Protein AF-A0A2V9F390-F1 (afdb_monomer)

Foldseek 3Di:
DVVVVVVVVVVVVVVVVPDPPPPQNDADDLVLLLVLLVLLCVLDCVVQVVQKDADDDDQFFKDFGIKGKAFLSNVSSVVNNVDDPDDHSVNSSVVSVPDDTDIDIDTDMDGDDDPPPDDD

Secondary structure (DSSP, 8-state):
-HHHHHHHHHHHHHHHH-----TTTSPPPHHHHHHHHHHHHT--GGGGGGGEEE-PPPSSEEEEEEEEEE-HHHHHHHHHHT--SS--HHHHHHHHTTPPP--EEEEEEEEEPP------

Mean predicted aligned error: 10.8 Å

pLDDT: mean 83.41, std 15.64, range [47.75, 98.0]

Solvent-accessible surface area (backbone atoms only — not comparable to full-atom values): 7306 Å² total; per-residue (Å²): 113,73,65,62,54,50,51,54,52,55,54,54,55,56,63,74,68,69,71,86,68,57,86,80,79,52,77,80,48,75,65,52,48,39,51,20,29,56,54,10,64,65,65,58,70,69,71,55,58,83,34,49,45,77,44,83,82,68,85,59,50,75,40,62,43,34,40,34,54,34,47,51,55,55,46,44,14,56,55,33,40,72,57,79,78,92,76,47,57,68,53,53,49,57,66,50,63,87,56,86,80,58,72,51,76,48,76,43,74,46,73,39,71,72,80,76,85,79,77,136

Radius of gyration: 23.36 Å; Cα contacts (8 Å, |Δi|>4): 127; chains: 1; bounding box: 37×52×78 Å

Sequence (120 aa):
MRHLSRFFSCLLTVFCVSLPASPLDTPLSDEAVREAYFLGQRHDASFLGNYIKFLPRPKTGPHISSVTFLTPFAQLAQISSNYVGNYSAQQALLDQRGQQEFVKITIEIYLTNILRRHDP

Structure (mmCIF, N/CA/C/O backbone):
data_AF-A0A2V9F390-F1
#
_entry.id   AF-A0A2V9F390-F1
#
loop_
_atom_site.group_PDB
_atom_site.id
_atom_site.type_symbol
_atom_site.label_atom_id
_atom_site.label_alt_id
_atom_site.label_comp_id
_atom_site.label_asym_id
_atom_site.label_entity_id
_atom_site.lab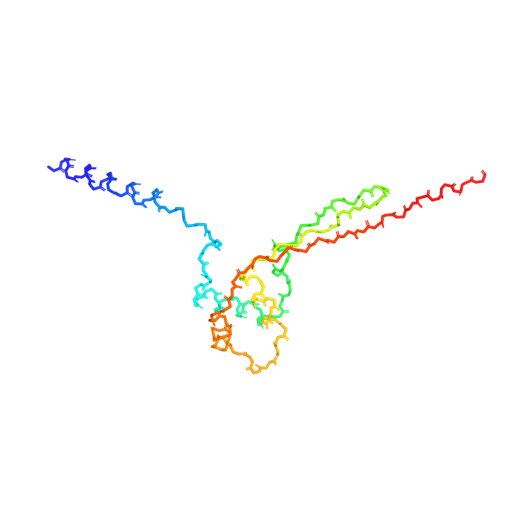el_seq_id
_atom_site.pdbx_PDB_ins_code
_atom_site.Cartn_x
_atom_site.Cartn_y
_atom_site.Cartn_z
_atom_site.occupancy
_atom_site.B_iso_or_equiv
_atom_site.auth_seq_id
_atom_site.auth_comp_id
_atom_site.auth_asym_id
_atom_site.auth_atom_id
_atom_site.pdbx_PDB_model_num
ATOM 1 N N . MET A 1 1 ? 5.684 43.267 33.073 1.00 54.38 1 MET A N 1
ATOM 2 C CA . MET A 1 1 ? 4.805 42.592 32.081 1.00 54.38 1 MET A CA 1
ATOM 3 C C . MET A 1 1 ? 5.518 42.166 30.787 1.00 54.38 1 MET A C 1
ATOM 5 O O . MET A 1 1 ? 5.276 41.056 30.338 1.00 54.38 1 MET A O 1
ATOM 9 N N . ARG A 1 2 ? 6.436 42.961 30.202 1.00 56.22 2 ARG A N 1
ATOM 10 C CA . ARG A 1 2 ? 7.179 42.594 28.967 1.00 56.22 2 ARG A CA 1
ATOM 11 C C . ARG A 1 2 ? 8.075 41.347 29.072 1.00 56.22 2 ARG A C 1
ATOM 13 O O . ARG A 1 2 ? 8.184 40.601 28.108 1.00 56.22 2 ARG A O 1
ATOM 20 N N . HIS A 1 3 ? 8.699 41.104 30.226 1.00 53.47 3 HIS A N 1
ATOM 21 C CA . HIS A 1 3 ? 9.566 39.933 30.421 1.00 53.47 3 HIS A CA 1
ATOM 22 C C . HIS A 1 3 ? 8.769 38.626 30.510 1.00 53.47 3 HIS A C 1
ATOM 24 O O . HIS A 1 3 ? 9.161 37.643 29.898 1.00 53.47 3 HIS A O 1
ATOM 30 N N . LEU A 1 4 ? 7.604 38.641 31.167 1.00 59.84 4 LEU A N 1
ATOM 31 C CA . LEU A 1 4 ? 6.728 37.470 31.292 1.00 59.84 4 LEU A CA 1
ATOM 32 C C . LEU A 1 4 ? 6.181 37.014 29.925 1.00 59.84 4 LEU A C 1
ATOM 34 O O . LEU A 1 4 ? 6.171 35.828 29.624 1.00 59.84 4 LEU A O 1
ATOM 38 N N . SER A 1 5 ? 5.823 37.970 29.060 1.00 59.81 5 SER A N 1
ATOM 39 C CA . SER A 1 5 ? 5.402 37.710 27.674 1.00 59.81 5 SER A CA 1
ATOM 40 C C . SER A 1 5 ? 6.536 37.145 26.804 1.00 59.81 5 SER A C 1
ATOM 42 O O . SER A 1 5 ? 6.296 36.257 25.990 1.00 59.81 5 SER A O 1
ATOM 44 N N . ARG A 1 6 ? 7.784 37.586 27.016 1.00 59.94 6 ARG A N 1
ATOM 45 C CA . ARG A 1 6 ? 8.968 37.030 26.337 1.00 59.94 6 ARG A CA 1
ATOM 46 C C . ARG A 1 6 ? 9.304 35.611 26.795 1.00 59.94 6 ARG A C 1
ATOM 48 O O . ARG A 1 6 ? 9.662 34.791 25.959 1.00 59.94 6 ARG A O 1
ATOM 55 N N . PHE A 1 7 ? 9.133 35.309 28.082 1.00 60.84 7 PHE A N 1
ATOM 56 C CA . PHE A 1 7 ? 9.270 33.944 28.600 1.00 60.84 7 PHE A CA 1
ATOM 57 C C . PHE A 1 7 ? 8.221 33.003 28.004 1.00 60.84 7 PHE A C 1
ATOM 59 O O . PHE A 1 7 ? 8.581 31.934 27.524 1.00 60.84 7 PHE A O 1
ATOM 66 N N . PHE A 1 8 ? 6.954 33.426 27.948 1.00 61.59 8 PHE A N 1
ATOM 67 C CA . PHE A 1 8 ? 5.898 32.654 27.284 1.00 61.59 8 PHE A CA 1
ATOM 68 C C . PHE A 1 8 ? 6.177 32.449 25.791 1.00 61.59 8 PHE A C 1
ATOM 70 O O . PHE A 1 8 ? 5.971 31.357 25.271 1.00 61.59 8 PHE A O 1
ATOM 77 N N . SER A 1 9 ? 6.690 33.477 25.111 1.00 65.25 9 SER A N 1
ATOM 78 C CA . SER A 1 9 ? 7.038 33.411 23.690 1.00 65.25 9 SER A CA 1
ATOM 79 C C . SER A 1 9 ? 8.186 32.432 23.409 1.00 65.25 9 SER A C 1
ATOM 81 O O . SER A 1 9 ? 8.065 31.621 22.495 1.00 65.25 9 SER A O 1
ATOM 83 N N . CYS A 1 10 ? 9.252 32.439 24.221 1.00 63.25 10 CYS A N 1
ATOM 84 C CA . CYS A 1 10 ? 10.343 31.463 24.108 1.00 63.25 10 CYS A CA 1
ATOM 85 C C . CYS A 1 10 ? 9.918 30.036 24.486 1.00 63.25 10 CYS A C 1
ATOM 87 O O . CYS A 1 10 ? 10.405 29.079 23.894 1.00 63.25 10 CYS A O 1
ATOM 89 N N . LEU A 1 11 ? 9.019 29.869 25.461 1.00 61.47 11 LEU A N 1
ATOM 90 C CA . LEU A 1 11 ? 8.520 28.544 25.841 1.00 61.47 11 LEU A CA 1
ATOM 91 C C . LEU A 1 11 ? 7.711 27.908 24.696 1.00 61.47 11 LEU A C 1
ATOM 93 O O . LEU A 1 11 ? 7.846 26.717 24.423 1.00 61.47 11 LEU A O 1
ATOM 97 N N . LEU A 1 12 ? 6.909 28.716 23.996 1.00 60.84 12 LEU A N 1
ATOM 98 C CA . LEU A 1 12 ? 6.076 28.264 22.882 1.00 60.84 12 LEU A CA 1
ATOM 99 C C . LEU A 1 12 ? 6.911 27.866 21.652 1.00 60.84 12 LEU A C 1
ATOM 101 O O . LEU A 1 12 ? 6.591 26.886 20.986 1.00 60.84 12 LEU A O 1
ATOM 105 N N . THR A 1 13 ? 8.005 28.581 21.363 1.00 61.16 13 THR A N 1
ATOM 106 C CA . THR A 1 13 ? 8.891 28.244 20.236 1.00 61.16 13 THR A CA 1
ATOM 107 C C . THR A 1 13 ? 9.709 26.978 20.481 1.00 61.16 13 THR A C 1
ATOM 109 O O . THR A 1 13 ? 9.927 26.225 19.537 1.00 61.16 13 THR A O 1
ATOM 112 N N . VAL A 1 14 ? 10.106 26.688 21.724 1.00 62.06 14 VAL A N 1
ATOM 113 C CA . VAL A 1 14 ? 10.815 25.439 22.068 1.00 62.06 14 VAL A CA 1
ATOM 114 C C . VAL A 1 14 ? 9.913 24.207 21.898 1.00 62.06 14 VAL A C 1
ATOM 116 O O . VAL A 1 14 ? 10.381 23.184 21.403 1.00 62.06 14 VAL A O 1
ATOM 119 N N . PHE A 1 15 ? 8.617 24.306 22.219 1.00 59.34 15 PHE A N 1
ATOM 120 C CA . PHE A 1 15 ? 7.662 23.201 22.044 1.00 59.34 15 PHE A CA 1
ATOM 121 C C . PHE A 1 15 ? 7.385 22.877 20.565 1.00 59.34 15 PHE A C 1
ATOM 123 O O . PHE A 1 15 ? 7.232 21.715 20.199 1.00 59.34 15 PHE A O 1
ATOM 130 N N . CYS A 1 16 ? 7.388 23.883 19.684 1.00 59.19 16 CYS A N 1
ATOM 131 C CA . CYS A 1 16 ? 7.196 23.667 18.245 1.00 59.19 16 CYS A CA 1
ATOM 132 C C . CYS A 1 16 ? 8.396 22.995 17.551 1.00 59.19 16 CYS A C 1
ATOM 134 O O . CYS A 1 16 ? 8.239 22.467 16.453 1.00 59.19 16 CYS A O 1
ATOM 136 N N . VAL A 1 17 ? 9.589 23.013 18.158 1.00 59.50 17 VAL A N 1
ATOM 137 C CA . VAL A 1 17 ? 10.820 22.450 17.568 1.00 59.50 17 VAL A CA 1
ATOM 138 C C . VAL A 1 17 ? 11.080 21.009 18.042 1.00 59.50 17 VAL A C 1
ATOM 140 O O . VAL A 1 17 ? 11.887 20.302 17.443 1.00 59.50 17 VAL A O 1
ATOM 143 N N . SER A 1 18 ? 10.375 20.522 19.071 1.00 56.50 18 SER A N 1
ATOM 144 C CA . SER A 1 18 ? 10.654 19.227 19.711 1.00 56.50 18 SER A CA 1
ATOM 145 C C . SER A 1 18 ? 9.920 18.016 19.120 1.00 56.50 18 SER A C 1
ATOM 147 O O . SER A 1 18 ? 9.765 17.019 19.821 1.00 56.50 18 SER A O 1
ATOM 149 N N . LEU A 1 19 ? 9.465 18.050 17.865 1.00 60.50 19 LEU A N 1
ATOM 150 C CA . LEU A 1 19 ? 8.816 16.889 17.241 1.00 60.50 19 LEU A CA 1
ATOM 151 C C . LEU A 1 19 ? 9.694 16.246 16.156 1.00 60.50 19 LEU A C 1
ATOM 153 O O . LEU A 1 19 ? 9.369 16.345 14.975 1.00 60.50 19 LEU A O 1
ATOM 157 N N . PRO A 1 20 ? 10.767 15.517 16.513 1.00 53.53 20 PRO A N 1
ATOM 158 C CA . PRO A 1 20 ? 11.283 14.461 15.668 1.00 53.53 20 PRO A CA 1
ATOM 159 C C . PRO A 1 20 ? 10.585 13.156 16.073 1.00 53.53 20 PRO A C 1
ATOM 161 O O . PRO A 1 20 ? 11.204 12.256 16.629 1.00 53.53 20 PRO A O 1
ATOM 164 N N . ALA A 1 21 ? 9.274 13.061 15.856 1.00 56.50 21 ALA A N 1
ATOM 165 C CA . ALA A 1 21 ? 8.654 11.749 15.745 1.00 56.50 21 ALA A CA 1
ATOM 166 C C . ALA A 1 21 ? 8.693 11.419 14.259 1.00 56.50 21 ALA A C 1
ATOM 168 O O . ALA A 1 21 ? 7.984 12.053 13.472 1.00 56.50 21 ALA A O 1
ATOM 169 N N . SER A 1 22 ? 9.564 10.495 13.846 1.00 60.56 22 SER A N 1
ATOM 170 C CA . SER A 1 22 ? 9.470 9.984 12.485 1.00 60.56 22 SER A CA 1
ATOM 171 C C . SER A 1 22 ? 8.070 9.377 12.367 1.00 60.56 22 SER A C 1
ATOM 173 O O . SER A 1 22 ? 7.719 8.534 13.191 1.00 60.56 22 SER A O 1
ATOM 175 N N . PRO A 1 23 ? 7.250 9.756 11.376 1.00 59.06 23 PRO A N 1
ATOM 176 C CA . PRO A 1 23 ? 5.879 9.251 11.245 1.00 59.06 23 PRO A CA 1
ATOM 177 C C . PRO A 1 23 ? 5.793 7.730 11.004 1.00 59.06 23 PRO A C 1
ATOM 179 O O . PRO A 1 23 ? 4.701 7.196 10.858 1.00 59.06 23 PRO A O 1
ATOM 182 N N . LEU A 1 24 ? 6.940 7.046 10.938 1.00 60.25 24 LEU A N 1
ATOM 183 C CA . LEU A 1 24 ? 7.087 5.597 10.833 1.00 60.25 24 LEU A CA 1
ATOM 184 C C . LEU A 1 24 ? 7.483 4.926 12.164 1.00 60.25 24 LEU A C 1
ATOM 186 O O . LEU A 1 24 ? 7.397 3.707 12.252 1.00 60.25 24 LEU A O 1
ATOM 190 N N . ASP A 1 25 ? 7.914 5.689 13.176 1.00 64.31 25 ASP A N 1
ATOM 191 C CA . ASP A 1 25 ? 8.349 5.152 14.480 1.00 64.31 25 ASP A CA 1
ATOM 192 C C . ASP A 1 25 ? 7.174 4.968 15.450 1.00 64.31 25 ASP A C 1
ATOM 194 O O . ASP A 1 25 ? 7.298 4.316 16.487 1.00 64.31 25 ASP A O 1
ATOM 198 N N . THR A 1 26 ? 6.024 5.555 15.121 1.00 72.62 26 THR A N 1
ATOM 199 C CA . THR A 1 26 ? 4.783 5.401 15.874 1.00 72.62 26 THR A CA 1
ATOM 200 C C . THR A 1 26 ? 3.835 4.474 15.127 1.00 72.62 26 THR A C 1
ATOM 202 O O . THR A 1 26 ? 3.602 4.716 13.940 1.00 72.62 26 THR A O 1
ATOM 205 N N . PRO A 1 27 ? 3.244 3.476 15.806 1.00 83.69 27 PRO A N 1
ATOM 206 C CA . PRO A 1 27 ? 2.221 2.647 15.193 1.00 83.69 27 PRO A CA 1
ATOM 207 C C . PRO A 1 27 ? 1.007 3.493 14.785 1.00 83.69 27 PRO A C 1
ATOM 209 O O . PRO A 1 27 ? 0.786 4.587 15.321 1.00 83.69 27 PRO A O 1
ATOM 212 N N . LEU A 1 28 ? 0.197 2.978 13.862 1.00 89.81 28 LEU A N 1
ATOM 213 C CA . LEU A 1 28 ? -1.079 3.572 13.491 1.00 89.81 28 LEU A CA 1
ATOM 214 C C . LEU A 1 28 ? -1.939 3.771 14.739 1.00 89.81 28 LEU A C 1
ATOM 216 O O . LEU A 1 28 ? -2.114 2.874 15.564 1.00 89.81 28 LEU A O 1
ATOM 220 N N . SER A 1 29 ? -2.516 4.963 14.857 1.00 92.12 29 SER A N 1
ATOM 221 C CA . SER A 1 29 ? -3.533 5.220 15.867 1.00 92.12 29 SER A CA 1
ATOM 222 C C . SER A 1 29 ? -4.806 4.432 15.556 1.00 92.12 29 SER A C 1
ATOM 224 O O . SER A 1 29 ? -5.107 4.164 14.391 1.00 92.12 29 SER A O 1
ATOM 226 N N . ASP A 1 30 ? -5.609 4.143 16.583 1.00 93.44 30 ASP A N 1
ATOM 227 C CA . ASP A 1 30 ? -6.924 3.506 16.414 1.00 93.44 30 ASP A CA 1
ATOM 228 C C . ASP A 1 30 ? -7.794 4.259 15.381 1.00 93.44 30 ASP A C 1
ATOM 230 O O . ASP A 1 30 ? -8.514 3.659 14.581 1.00 93.44 30 ASP A O 1
ATOM 234 N N . GLU A 1 31 ? -7.674 5.588 15.333 1.00 95.19 31 GLU A N 1
ATOM 235 C CA . GLU A 1 31 ? -8.347 6.411 14.329 1.00 95.19 31 GLU A CA 1
ATOM 236 C C . GLU A 1 31 ? -7.832 6.134 12.909 1.00 95.19 31 GLU A C 1
ATOM 238 O O . GLU A 1 31 ? -8.624 5.900 12.000 1.00 95.19 31 GLU A O 1
ATOM 243 N N . ALA A 1 32 ? -6.511 6.098 12.710 1.00 94.44 32 ALA A N 1
ATOM 244 C CA . ALA A 1 32 ? -5.917 5.814 11.406 1.00 94.44 32 ALA A CA 1
ATOM 245 C C . ALA A 1 32 ? -6.267 4.402 10.908 1.00 94.44 32 ALA A C 1
ATOM 247 O O . ALA A 1 32 ? -6.507 4.214 9.716 1.00 94.44 32 ALA A O 1
ATOM 248 N N . VAL A 1 33 ? -6.351 3.422 11.812 1.00 95.50 33 VAL A N 1
ATOM 249 C CA . VAL A 1 33 ? -6.788 2.055 11.490 1.00 95.50 33 VAL A CA 1
ATOM 250 C C . VAL A 1 33 ? -8.229 2.047 10.984 1.00 95.50 33 VAL A C 1
ATOM 252 O O . VAL A 1 33 ? -8.530 1.451 9.948 1.00 95.50 33 VAL A O 1
ATOM 255 N N . ARG A 1 34 ? -9.122 2.753 11.681 1.00 95.88 34 ARG A N 1
ATOM 256 C CA . ARG A 1 34 ? -10.530 2.872 11.297 1.00 95.88 34 ARG A CA 1
ATOM 257 C C . ARG A 1 34 ? -10.702 3.561 9.942 1.00 95.88 34 ARG A C 1
ATOM 259 O O . ARG A 1 34 ? -11.467 3.081 9.106 1.00 95.88 34 ARG A O 1
ATOM 266 N N . GLU A 1 35 ? -9.978 4.647 9.705 1.00 96.56 35 GLU A N 1
ATOM 267 C CA . GLU A 1 35 ? -10.033 5.372 8.435 1.00 96.56 35 GLU A CA 1
ATOM 268 C C . GLU A 1 35 ? -9.465 4.545 7.274 1.00 96.56 35 GLU A C 1
ATOM 270 O O . GLU A 1 35 ? -10.068 4.498 6.202 1.00 96.56 35 GLU A O 1
ATOM 275 N N . ALA A 1 36 ? -8.359 3.825 7.486 1.00 95.38 36 ALA A N 1
ATOM 276 C CA . ALA A 1 36 ? -7.815 2.897 6.495 1.00 95.38 36 ALA A CA 1
ATOM 277 C C . ALA A 1 36 ? -8.816 1.785 6.160 1.00 95.38 36 ALA A C 1
ATOM 279 O O . ALA A 1 36 ? -9.022 1.474 4.986 1.00 95.38 36 ALA A O 1
ATOM 280 N N . TYR A 1 37 ? -9.480 1.224 7.175 1.00 96.06 37 TYR A N 1
ATOM 281 C CA . TYR A 1 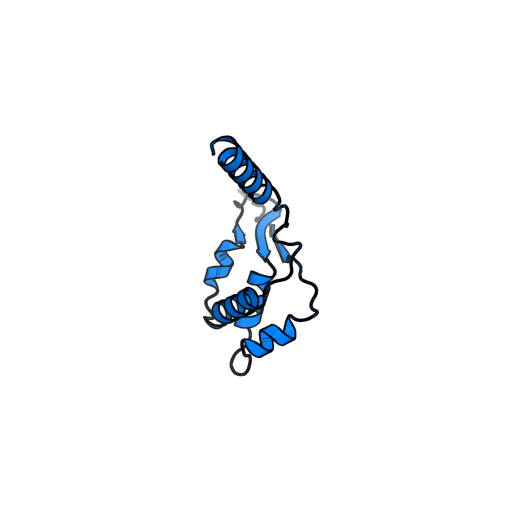37 ? -10.550 0.252 6.980 1.00 96.06 37 TYR A CA 1
ATOM 282 C C . TYR A 1 37 ? -11.658 0.823 6.088 1.00 96.06 37 TYR A C 1
ATOM 284 O O . TYR A 1 37 ? -11.975 0.227 5.059 1.00 96.06 37 TYR A O 1
ATOM 292 N N . PHE A 1 38 ? -12.210 1.994 6.423 1.00 96.06 38 PHE A N 1
ATOM 293 C CA . PHE A 1 38 ? -13.289 2.592 5.633 1.00 96.06 38 PHE A CA 1
ATOM 294 C C . PHE A 1 38 ? -12.846 2.975 4.225 1.00 96.06 38 PHE A C 1
ATOM 296 O O . PHE A 1 38 ? -13.632 2.837 3.290 1.00 96.06 38 PHE A O 1
ATOM 303 N N . LEU A 1 39 ? -11.601 3.423 4.052 1.00 96.19 39 LEU A N 1
ATOM 304 C CA . LEU A 1 39 ? -11.021 3.661 2.735 1.00 96.19 39 LEU A CA 1
ATOM 305 C C . LEU A 1 39 ? -11.000 2.370 1.906 1.00 96.19 39 LEU A C 1
ATOM 307 O O . LEU A 1 39 ? -11.449 2.383 0.763 1.00 96.19 39 LEU A O 1
ATOM 311 N N . GLY A 1 40 ? -10.549 1.257 2.491 1.00 94.62 40 GLY A N 1
ATOM 312 C CA . GLY A 1 40 ? -10.532 -0.054 1.841 1.00 94.62 40 GLY A CA 1
ATOM 313 C C . GLY A 1 40 ? -11.923 -0.584 1.493 1.00 94.62 40 GLY A C 1
ATOM 314 O O . GLY A 1 40 ? -12.137 -1.079 0.389 1.00 94.62 40 GLY A O 1
ATOM 315 N N . GLN A 1 41 ? -12.897 -0.413 2.390 1.00 95.44 41 GLN A N 1
ATOM 316 C CA . GLN A 1 41 ? -14.289 -0.842 2.185 1.00 95.44 41 GLN A CA 1
ATOM 317 C C . GLN A 1 41 ? -15.029 -0.069 1.082 1.00 95.44 41 GLN A C 1
ATOM 319 O O . GLN A 1 41 ? -16.113 -0.471 0.667 1.00 95.44 41 GLN A O 1
ATOM 324 N N . ARG A 1 42 ? -14.457 1.020 0.548 1.00 94.12 42 ARG A N 1
ATOM 325 C CA . ARG A 1 42 ? -14.979 1.645 -0.682 1.00 94.12 42 ARG A CA 1
ATOM 326 C C . ARG A 1 42 ? -14.779 0.754 -1.910 1.00 94.12 42 ARG A C 1
ATOM 328 O O . ARG A 1 42 ? -15.403 1.014 -2.932 1.00 94.12 42 ARG A O 1
ATOM 335 N N . HIS A 1 43 ? -13.899 -0.251 -1.817 1.00 89.88 43 HIS A N 1
ATOM 336 C CA . HIS A 1 43 ? -13.467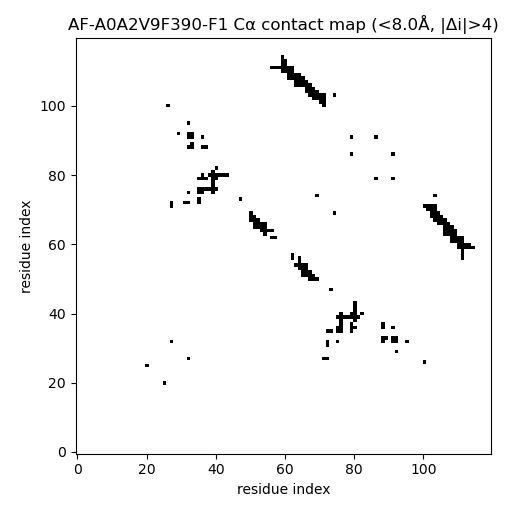 -1.117 -2.920 1.00 89.88 43 HIS A CA 1
ATOM 337 C C . HIS A 1 43 ? -13.005 -0.338 -4.162 1.00 89.88 43 HIS A C 1
ATOM 339 O O . HIS A 1 43 ? -13.059 -0.833 -5.286 1.00 89.88 43 HIS A O 1
ATOM 345 N N . ASP A 1 44 ? -12.524 0.886 -3.951 1.00 89.94 44 ASP A N 1
ATOM 346 C CA . ASP A 1 44 ? -11.960 1.729 -4.991 1.00 89.94 44 ASP A CA 1
ATOM 347 C C . ASP A 1 44 ? -10.437 1.638 -4.923 1.00 89.94 44 ASP A C 1
ATOM 349 O O . ASP A 1 44 ? -9.819 2.161 -4.003 1.00 89.94 44 ASP A O 1
ATOM 353 N N . ALA A 1 45 ? -9.818 0.979 -5.901 1.00 87.38 45 ALA A N 1
ATOM 354 C CA . ALA A 1 45 ? -8.366 0.829 -5.960 1.00 87.38 45 ALA A CA 1
ATOM 355 C C . ALA A 1 45 ? -7.629 2.123 -6.364 1.00 87.38 45 ALA A C 1
ATOM 357 O O . ALA A 1 45 ? -6.397 2.148 -6.349 1.00 87.38 45 ALA A O 1
ATOM 358 N N . SER A 1 46 ? -8.340 3.201 -6.718 1.00 91.94 46 SER A N 1
ATOM 359 C CA . SER A 1 46 ? -7.739 4.450 -7.200 1.00 91.94 46 SER A CA 1
ATOM 360 C C . SER A 1 46 ? -6.763 5.084 -6.199 1.00 91.94 46 SER A C 1
ATOM 362 O O . SER A 1 46 ? -5.755 5.662 -6.613 1.00 91.94 46 SER A O 1
ATOM 364 N N . PHE A 1 47 ? -6.987 4.912 -4.887 1.00 90.94 47 PHE A N 1
ATOM 365 C CA . PHE A 1 47 ? -6.103 5.460 -3.849 1.00 90.94 47 PHE A CA 1
ATOM 366 C C . PHE A 1 47 ? -4.671 4.909 -3.935 1.00 90.94 47 PHE A C 1
ATOM 368 O O . PHE A 1 47 ? -3.729 5.608 -3.552 1.00 90.94 47 PHE A O 1
ATOM 375 N N . LEU A 1 48 ? -4.490 3.689 -4.465 1.00 92.69 48 LEU A N 1
ATOM 376 C CA . LEU A 1 48 ? -3.174 3.069 -4.646 1.00 92.69 48 LEU A CA 1
ATOM 377 C C . LEU A 1 48 ? -2.309 3.841 -5.646 1.00 92.69 48 LEU A C 1
ATOM 379 O O . LEU A 1 48 ? -1.086 3.791 -5.552 1.00 92.69 48 LEU A O 1
ATOM 383 N N . GLY A 1 49 ? -2.918 4.621 -6.546 1.00 93.88 49 GLY A N 1
ATOM 384 C CA . GLY A 1 49 ? -2.193 5.472 -7.489 1.00 93.88 49 GLY A CA 1
ATOM 385 C C . GLY A 1 49 ? -1.247 6.469 -6.810 1.00 93.88 49 GLY A C 1
ATOM 386 O O . GLY A 1 49 ? -0.200 6.786 -7.367 1.00 93.88 49 GLY A O 1
ATOM 387 N N . ASN A 1 50 ? -1.546 6.893 -5.576 1.00 93.56 50 ASN A N 1
ATOM 388 C CA . ASN A 1 50 ? -0.678 7.787 -4.797 1.00 93.56 50 ASN A CA 1
ATOM 389 C C . ASN A 1 50 ? 0.605 7.106 -4.292 1.00 93.56 50 ASN A C 1
ATOM 391 O O . ASN A 1 50 ? 1.544 7.783 -3.880 1.00 93.56 50 ASN A O 1
ATOM 395 N N . TYR A 1 51 ? 0.642 5.774 -4.318 1.00 95.62 51 TYR A N 1
ATOM 396 C CA . TYR A 1 51 ? 1.732 4.957 -3.792 1.00 95.62 51 TYR A CA 1
ATOM 397 C C . TYR A 1 51 ? 2.575 4.304 -4.893 1.00 95.62 51 TYR A C 1
ATOM 399 O O . TYR A 1 51 ? 3.568 3.644 -4.585 1.00 95.62 51 TYR A O 1
ATOM 407 N N . ILE A 1 52 ? 2.203 4.482 -6.165 1.00 97.44 52 ILE A N 1
ATOM 408 C CA . ILE A 1 52 ? 2.878 3.875 -7.314 1.00 97.44 52 ILE A CA 1
ATOM 409 C C . ILE A 1 52 ? 3.574 4.961 -8.129 1.00 97.44 52 ILE A C 1
ATOM 411 O O . ILE A 1 52 ? 2.953 5.897 -8.632 1.00 97.44 52 ILE A O 1
ATOM 415 N N . LYS A 1 53 ? 4.882 4.801 -8.329 1.00 97.56 53 LYS A N 1
ATOM 416 C CA . LYS A 1 53 ? 5.662 5.611 -9.260 1.00 97.56 53 LYS A CA 1
ATOM 417 C C . LYS A 1 53 ? 6.010 4.796 -10.495 1.00 97.56 53 LYS A C 1
ATOM 419 O O . LYS A 1 53 ? 6.866 3.917 -10.436 1.00 97.56 53 LYS A O 1
ATOM 424 N N . PHE A 1 54 ? 5.401 5.140 -11.625 1.00 96.44 54 PHE A N 1
ATOM 425 C CA . PHE A 1 54 ? 5.827 4.632 -12.928 1.00 96.44 54 PHE A CA 1
ATOM 426 C C . PHE A 1 54 ? 7.067 5.380 -13.417 1.00 96.44 54 PHE A C 1
ATOM 428 O O . PHE A 1 54 ? 7.162 6.608 -13.297 1.00 96.44 54 PHE A O 1
ATOM 435 N N . LEU A 1 55 ? 8.015 4.629 -13.966 1.00 95.00 55 LEU A N 1
ATOM 436 C CA . LEU A 1 55 ? 9.255 5.150 -14.525 1.00 95.00 55 LEU A CA 1
ATOM 437 C C . LEU A 1 55 ? 9.224 5.055 -16.055 1.00 95.00 55 LEU A C 1
ATOM 439 O O . LEU A 1 55 ? 8.579 4.164 -16.614 1.00 95.00 55 LEU A O 1
ATOM 443 N N . PRO A 1 56 ? 9.893 5.984 -16.759 1.00 93.94 56 PRO A N 1
ATOM 444 C CA . PRO A 1 56 ? 9.889 5.990 -18.212 1.00 93.94 56 PRO A CA 1
ATOM 445 C C . PRO A 1 56 ? 10.552 4.725 -18.768 1.00 93.94 56 PRO A C 1
ATOM 447 O O . PRO A 1 56 ? 11.647 4.337 -18.359 1.00 93.94 56 PRO A O 1
ATOM 450 N N . ARG A 1 57 ? 9.895 4.107 -19.752 1.00 93.25 57 ARG A N 1
ATOM 451 C CA . ARG A 1 57 ? 10.404 2.923 -20.447 1.00 93.25 57 ARG A CA 1
ATOM 452 C C . ARG A 1 57 ? 11.577 3.300 -21.370 1.00 93.25 57 ARG A C 1
ATOM 454 O O . ARG A 1 57 ? 11.387 4.132 -22.260 1.00 93.25 57 ARG A O 1
ATOM 461 N N . PRO A 1 58 ? 12.766 2.684 -21.232 1.00 91.38 58 PRO A N 1
ATOM 462 C CA . PRO A 1 58 ? 13.873 2.894 -22.157 1.00 91.38 58 PRO A CA 1
ATOM 463 C C . PRO A 1 58 ? 13.653 2.144 -23.478 1.00 91.38 58 PRO A C 1
ATOM 465 O O . PRO A 1 58 ? 12.775 1.291 -23.597 1.00 91.38 58 PRO A O 1
ATOM 468 N N . LYS A 1 59 ? 14.476 2.444 -24.491 1.00 89.31 59 LYS A N 1
ATOM 469 C CA . LYS A 1 59 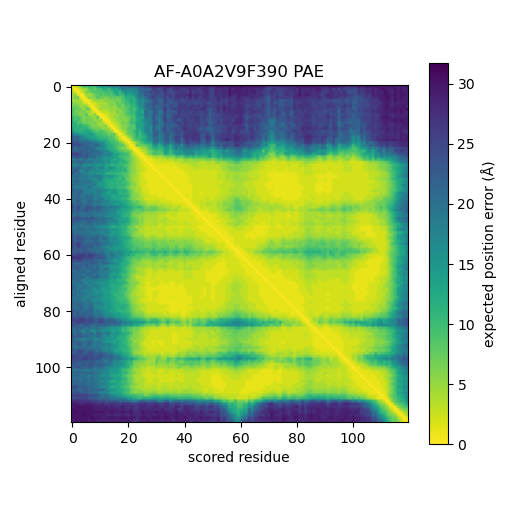? 14.377 1.808 -25.819 1.00 89.31 59 LYS A CA 1
ATOM 470 C C . LYS A 1 59 ? 14.739 0.319 -25.808 1.00 89.31 59 LYS A C 1
ATOM 472 O O . LYS A 1 59 ? 14.139 -0.448 -26.550 1.00 89.31 59 LYS A O 1
ATOM 477 N N . THR A 1 60 ? 15.731 -0.071 -25.010 1.00 90.00 60 THR A N 1
ATOM 478 C CA . THR A 1 60 ? 16.286 -1.432 -24.979 1.00 90.00 60 THR A CA 1
ATOM 479 C C . THR A 1 60 ? 16.759 -1.793 -23.573 1.00 90.00 60 THR A C 1
ATOM 481 O O . THR A 1 60 ? 17.192 -0.914 -22.828 1.00 90.00 60 THR A O 1
ATOM 484 N N . GLY A 1 61 ? 16.752 -3.087 -23.246 1.00 90.06 61 GLY A N 1
ATOM 485 C CA . GLY A 1 61 ? 17.261 -3.619 -21.982 1.00 90.06 61 GLY A CA 1
ATOM 486 C C . GLY A 1 61 ? 16.218 -3.734 -20.860 1.00 90.06 61 GLY A C 1
ATOM 487 O O . GLY A 1 61 ? 15.038 -3.406 -21.058 1.00 90.06 61 GLY A O 1
ATOM 488 N N . PRO A 1 62 ? 16.635 -4.273 -19.699 1.00 93.81 62 PRO A N 1
ATOM 489 C CA . PRO A 1 62 ? 15.809 -4.342 -18.501 1.00 93.81 62 PRO A CA 1
ATOM 490 C C . PRO A 1 62 ? 15.604 -2.943 -17.920 1.00 93.81 62 PRO A C 1
ATOM 492 O O . PRO A 1 62 ? 16.494 -2.096 -17.974 1.00 93.81 62 PRO A O 1
ATOM 495 N N . HIS A 1 63 ? 14.431 -2.702 -17.348 1.00 94.56 63 HIS A N 1
ATOM 496 C CA . HIS A 1 63 ? 14.130 -1.444 -16.678 1.00 94.56 63 HIS A CA 1
ATOM 497 C C . HIS A 1 63 ? 13.164 -1.654 -15.527 1.00 94.56 63 HIS A C 1
ATOM 499 O O . HIS A 1 63 ? 12.310 -2.540 -15.579 1.00 94.56 63 HIS A O 1
ATOM 505 N N . ILE A 1 64 ? 13.284 -0.799 -14.515 1.00 96.44 64 ILE A N 1
ATOM 506 C CA . ILE A 1 64 ? 12.261 -0.669 -13.487 1.00 96.44 64 ILE A CA 1
ATOM 507 C C . ILE A 1 64 ? 11.072 0.027 -14.141 1.00 96.44 64 ILE A C 1
ATOM 509 O O . ILE A 1 64 ? 11.202 1.141 -14.644 1.00 96.44 64 ILE A O 1
ATOM 513 N N . SER A 1 65 ? 9.934 -0.647 -14.167 1.00 96.56 65 SER A N 1
ATOM 514 C CA . SER A 1 65 ? 8.697 -0.122 -14.730 1.00 96.56 65 SER A CA 1
ATOM 515 C C . SER A 1 65 ? 7.903 0.651 -13.693 1.00 96.56 65 SER A C 1
ATOM 517 O O . SER A 1 65 ? 7.386 1.729 -13.995 1.00 96.56 65 SER A O 1
ATOM 519 N N . SER A 1 66 ? 7.840 0.127 -12.471 1.00 97.25 66 SER A N 1
ATOM 520 C CA . SER A 1 66 ? 7.135 0.756 -11.367 1.00 97.25 66 SER A CA 1
ATOM 521 C C . SER A 1 66 ? 7.860 0.515 -10.043 1.00 97.25 66 SER A C 1
ATOM 523 O O . SER A 1 66 ? 8.540 -0.497 -9.844 1.00 97.25 66 SER A O 1
ATOM 525 N N . VAL A 1 67 ? 7.717 1.475 -9.135 1.00 98.00 67 VAL A N 1
ATOM 526 C CA . VAL A 1 67 ? 8.052 1.327 -7.720 1.00 98.00 67 VAL A CA 1
ATOM 527 C C . VAL A 1 67 ? 6.790 1.628 -6.929 1.00 98.00 67 VAL A C 1
ATOM 529 O O . VAL A 1 67 ? 6.259 2.733 -7.011 1.00 98.00 67 VAL A O 1
ATOM 532 N N . THR A 1 68 ? 6.316 0.651 -6.167 1.00 97.94 68 THR A N 1
ATOM 533 C CA . THR A 1 68 ? 5.177 0.797 -5.260 1.00 97.94 68 THR A CA 1
ATOM 534 C C . THR A 1 68 ? 5.686 0.856 -3.828 1.00 97.94 68 THR A C 1
ATOM 536 O O . THR A 1 68 ? 6.419 -0.037 -3.407 1.00 97.94 68 THR A O 1
ATOM 539 N N . PHE A 1 69 ? 5.299 1.883 -3.078 1.00 96.81 69 PHE A N 1
ATOM 540 C CA . PHE A 1 69 ? 5.693 2.092 -1.685 1.00 96.81 69 PHE A CA 1
ATOM 541 C C . PHE A 1 69 ? 4.441 2.183 -0.816 1.00 96.81 69 PHE A C 1
ATOM 543 O O . PHE A 1 69 ? 3.775 3.210 -0.810 1.00 96.81 69 PHE A O 1
ATOM 550 N N . LEU A 1 70 ? 4.100 1.127 -0.084 1.00 95.62 70 LEU A N 1
ATOM 551 C CA . LEU A 1 70 ? 2.910 1.104 0.763 1.00 95.62 70 LEU A CA 1
ATOM 552 C C . LEU A 1 70 ? 3.284 1.365 2.221 1.00 95.62 70 LEU A C 1
ATOM 554 O O . LEU A 1 70 ? 4.046 0.609 2.828 1.00 95.62 70 LEU A O 1
ATOM 558 N N . THR A 1 71 ? 2.700 2.413 2.797 1.00 94.38 71 THR A N 1
ATOM 559 C CA . THR A 1 71 ? 2.745 2.670 4.244 1.00 94.38 71 THR A CA 1
ATOM 560 C C . THR A 1 71 ? 1.887 1.646 4.999 1.00 94.38 71 THR A C 1
ATOM 562 O O . THR A 1 71 ? 1.049 0.989 4.372 1.00 94.38 71 THR A O 1
ATOM 565 N N . PRO A 1 72 ? 2.034 1.498 6.329 1.00 93.94 72 PRO A N 1
ATOM 566 C CA . PRO A 1 72 ? 1.134 0.656 7.123 1.00 93.94 72 PRO A CA 1
ATOM 567 C C . PRO A 1 72 ? -0.349 0.983 6.881 1.00 93.94 72 PRO A C 1
ATOM 569 O O . PRO A 1 72 ? -1.156 0.085 6.657 1.00 93.94 72 PRO A O 1
ATOM 572 N N . PHE A 1 73 ? -0.690 2.275 6.801 1.00 94.25 73 PHE A N 1
ATOM 573 C CA . PHE A 1 73 ? -2.045 2.741 6.488 1.00 94.25 73 PHE A CA 1
ATOM 574 C C . PHE A 1 73 ? -2.544 2.220 5.130 1.00 94.25 73 PHE A C 1
ATOM 576 O O . PHE A 1 73 ? -3.639 1.671 5.030 1.00 94.25 73 PHE A O 1
ATOM 583 N N . ALA A 1 74 ? -1.729 2.356 4.079 1.00 95.19 74 ALA A N 1
ATOM 584 C CA . ALA A 1 74 ? -2.094 1.915 2.733 1.00 95.19 74 ALA A CA 1
ATOM 585 C C . ALA A 1 74 ? -2.241 0.391 2.644 1.00 95.19 74 ALA A C 1
ATOM 587 O O . ALA A 1 74 ? -3.139 -0.108 1.968 1.00 95.19 74 ALA A O 1
ATOM 588 N N . GLN A 1 75 ? -1.379 -0.346 3.350 1.00 94.56 75 GLN A N 1
ATOM 589 C CA . GLN A 1 75 ? -1.465 -1.802 3.441 1.00 94.56 75 GLN A CA 1
ATOM 590 C C . GLN A 1 75 ? -2.755 -2.237 4.123 1.00 94.56 75 GLN A C 1
ATOM 592 O O . GLN A 1 75 ? -3.439 -3.112 3.602 1.00 94.56 75 GLN A O 1
ATOM 597 N N . LEU A 1 76 ? -3.131 -1.600 5.234 1.00 94.75 76 LEU A N 1
ATOM 598 C CA . LEU A 1 76 ? -4.382 -1.900 5.919 1.00 94.75 76 LEU A CA 1
ATOM 599 C C . LEU A 1 76 ? -5.605 -1.579 5.051 1.00 94.75 76 LEU A C 1
ATOM 601 O O . LEU A 1 76 ? -6.546 -2.373 5.013 1.00 94.75 76 LEU A O 1
ATOM 605 N N . ALA A 1 77 ? -5.588 -0.466 4.313 1.00 95.38 77 ALA A N 1
ATOM 606 C CA . ALA A 1 77 ? -6.648 -0.145 3.359 1.00 95.38 77 ALA A CA 1
ATOM 607 C C . ALA A 1 77 ? -6.753 -1.207 2.251 1.00 95.38 77 ALA A C 1
ATOM 609 O O . ALA A 1 77 ? -7.846 -1.688 1.959 1.00 95.38 77 ALA A O 1
ATOM 610 N N . GLN A 1 78 ? -5.620 -1.648 1.694 1.00 94.62 78 GLN A N 1
ATOM 611 C CA . GLN A 1 78 ? -5.583 -2.711 0.685 1.00 94.62 78 GLN A CA 1
ATOM 612 C C . GLN A 1 78 ? -6.038 -4.073 1.240 1.00 94.62 78 GLN A C 1
ATOM 614 O O . GLN A 1 78 ? -6.747 -4.815 0.564 1.00 94.62 78 GLN A O 1
ATOM 619 N N . ILE A 1 79 ? -5.648 -4.425 2.468 1.00 92.75 79 ILE A N 1
ATOM 620 C CA . ILE A 1 79 ? -6.108 -5.650 3.138 1.00 92.75 79 ILE A CA 1
ATOM 621 C C . ILE A 1 79 ? -7.621 -5.577 3.344 1.00 92.75 79 ILE A C 1
ATOM 623 O O . ILE A 1 79 ? -8.337 -6.509 2.987 1.00 92.75 79 ILE A O 1
ATOM 627 N N . SER A 1 80 ? -8.113 -4.447 3.848 1.00 94.44 80 SER A N 1
ATOM 628 C CA . SER A 1 80 ? -9.536 -4.226 4.098 1.00 94.44 80 SER A CA 1
ATOM 629 C C . SER A 1 80 ? -10.358 -4.310 2.811 1.00 94.44 80 SER A C 1
ATOM 631 O O . SER A 1 80 ? -11.424 -4.913 2.835 1.00 94.44 80 SER A O 1
ATOM 633 N N . SER A 1 81 ? -9.850 -3.811 1.675 1.00 94.00 81 SER A N 1
ATOM 634 C CA . SER A 1 81 ? -10.547 -3.921 0.384 1.00 94.00 81 SER A CA 1
ATOM 635 C C . SER A 1 81 ? -10.697 -5.353 -0.135 1.00 94.00 81 SER A C 1
ATOM 637 O O . SER A 1 81 ? -11.534 -5.590 -1.004 1.00 94.00 81 SER A O 1
ATOM 639 N N . ASN A 1 82 ? -9.905 -6.306 0.373 1.00 91.69 82 ASN A N 1
ATOM 640 C CA . ASN A 1 82 ? -9.999 -7.717 -0.015 1.00 91.69 82 ASN A CA 1
ATOM 641 C C . ASN A 1 82 ? -11.089 -8.476 0.757 1.00 91.69 82 ASN A C 1
ATOM 643 O O . ASN A 1 82 ? -11.466 -9.576 0.352 1.00 91.69 82 ASN A O 1
ATOM 647 N N . TYR A 1 83 ? -11.589 -7.921 1.863 1.00 90.81 83 TYR A N 1
ATOM 648 C CA . TYR A 1 83 ? -12.668 -8.525 2.637 1.00 90.81 83 TYR A CA 1
ATOM 649 C C . TYR A 1 83 ? -14.029 -8.043 2.143 1.00 90.81 83 TYR A C 1
ATOM 651 O O . TYR A 1 83 ? -14.250 -6.846 1.996 1.00 90.81 83 TYR A O 1
ATOM 659 N N . VAL A 1 84 ? -14.964 -8.978 1.964 1.00 82.00 84 VAL A N 1
ATOM 660 C CA . VAL A 1 84 ? -16.373 -8.699 1.657 1.00 82.00 84 VAL A CA 1
ATOM 661 C C . VAL A 1 84 ? -17.238 -9.320 2.755 1.00 82.00 84 VAL A C 1
ATOM 663 O O . VAL A 1 84 ? -17.069 -10.492 3.09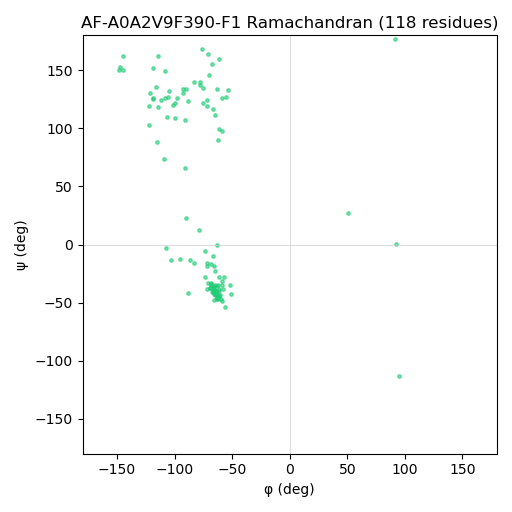0 1.00 82.00 84 VAL A O 1
ATOM 666 N N . GLY A 1 85 ? -18.174 -8.552 3.318 1.00 83.44 85 GLY A N 1
ATOM 667 C CA . GLY A 1 85 ? -19.116 -9.038 4.331 1.00 83.44 85 GLY A CA 1
ATOM 668 C C . GLY A 1 85 ? -18.667 -8.778 5.773 1.00 83.44 85 GLY A C 1
ATOM 669 O O . GLY A 1 85 ? -18.648 -7.636 6.212 1.00 83.44 85 GLY A O 1
ATOM 670 N N . ASN A 1 86 ? -18.360 -9.834 6.534 1.00 85.62 86 ASN A N 1
ATOM 671 C CA . ASN A 1 86 ? -18.315 -9.814 8.009 1.00 85.62 86 ASN A CA 1
ATOM 672 C C . ASN A 1 86 ? -17.049 -9.194 8.640 1.00 85.62 86 ASN A C 1
ATOM 674 O O . ASN A 1 86 ? -16.821 -9.364 9.838 1.00 85.62 86 ASN A O 1
ATOM 678 N N . TYR A 1 87 ? -16.211 -8.506 7.867 1.00 91.94 87 TYR A N 1
ATOM 679 C CA . TYR A 1 87 ? -15.034 -7.823 8.401 1.00 91.94 87 TYR A CA 1
ATOM 680 C C . TYR A 1 87 ? -15.421 -6.407 8.825 1.00 91.94 87 TYR A C 1
ATOM 682 O O . TYR A 1 87 ? -15.964 -5.662 8.019 1.00 91.94 87 TYR A O 1
ATOM 690 N N . SER A 1 88 ? -15.182 -6.048 10.086 1.00 93.81 88 SER A N 1
ATOM 691 C CA . SER A 1 88 ? -15.600 -4.767 10.665 1.00 93.81 88 SER A CA 1
ATOM 692 C C . SER A 1 88 ? -14.405 -3.891 11.039 1.00 93.81 88 SER A C 1
ATOM 694 O O . SER A 1 88 ? -13.292 -4.381 11.228 1.00 93.81 88 SER A O 1
ATOM 696 N N . ALA A 1 89 ? -14.642 -2.589 11.228 1.00 93.50 89 ALA A N 1
ATOM 697 C CA . ALA A 1 89 ? -13.616 -1.666 11.720 1.00 93.50 89 ALA A CA 1
ATOM 698 C C . ALA A 1 89 ? -13.078 -2.084 13.101 1.00 93.50 89 ALA A C 1
ATOM 700 O O . ALA A 1 89 ? -11.900 -1.912 13.399 1.00 93.50 89 ALA A O 1
ATOM 701 N N . GLN A 1 90 ? -13.942 -2.653 13.947 1.00 94.31 90 GLN A N 1
ATOM 702 C CA . GLN A 1 90 ? -13.567 -3.172 15.259 1.00 94.31 90 GLN A CA 1
ATOM 703 C C . GLN A 1 90 ? -12.662 -4.396 15.126 1.00 94.31 90 GLN A C 1
ATOM 705 O O . GLN A 1 90 ? -11.687 -4.503 15.863 1.00 94.31 90 GLN A O 1
ATOM 710 N N . GLN A 1 91 ? -12.952 -5.287 14.174 1.00 93.62 91 GLN A N 1
ATOM 711 C CA . GLN A 1 91 ? -12.080 -6.423 13.894 1.00 93.62 91 GLN A CA 1
ATOM 712 C C . GLN A 1 91 ? -10.723 -5.953 13.363 1.00 93.62 91 GLN A C 1
ATOM 714 O O . GLN A 1 91 ? -9.701 -6.415 13.852 1.00 93.62 91 GLN A O 1
ATOM 719 N N . ALA A 1 92 ? -10.698 -4.963 12.465 1.00 93.00 92 ALA A N 1
ATOM 720 C CA . ALA A 1 92 ? -9.452 -4.380 11.965 1.00 93.00 92 ALA A CA 1
ATOM 721 C C . ALA A 1 92 ? -8.570 -3.799 13.086 1.00 93.00 92 ALA A C 1
ATOM 723 O O . ALA A 1 92 ? -7.353 -3.963 13.069 1.00 93.00 92 ALA A O 1
ATOM 724 N N . LEU A 1 93 ? -9.179 -3.165 14.094 1.00 93.69 93 LEU A N 1
ATOM 725 C CA . LEU A 1 93 ? -8.473 -2.696 15.291 1.00 93.69 93 LEU A CA 1
ATOM 726 C C . LEU A 1 93 ? -7.890 -3.838 16.122 1.00 93.69 93 LEU A C 1
ATOM 728 O O . LEU A 1 93 ? -6.769 -3.723 16.613 1.00 93.69 93 LEU A O 1
ATOM 732 N N . LEU A 1 94 ? -8.642 -4.924 16.298 1.00 92.56 94 LEU A N 1
ATOM 733 C CA . LEU A 1 94 ? -8.160 -6.100 17.022 1.00 92.56 94 LEU A CA 1
ATOM 734 C C . LEU A 1 94 ? -7.002 -6.771 16.283 1.00 92.56 94 LEU A C 1
ATOM 736 O O . LEU A 1 94 ? -6.009 -7.109 16.918 1.00 92.56 94 LEU A O 1
ATOM 740 N N . ASP A 1 95 ? -7.105 -6.896 14.962 1.00 90.38 95 ASP A N 1
ATOM 741 C CA . ASP A 1 95 ? -6.088 -7.535 14.127 1.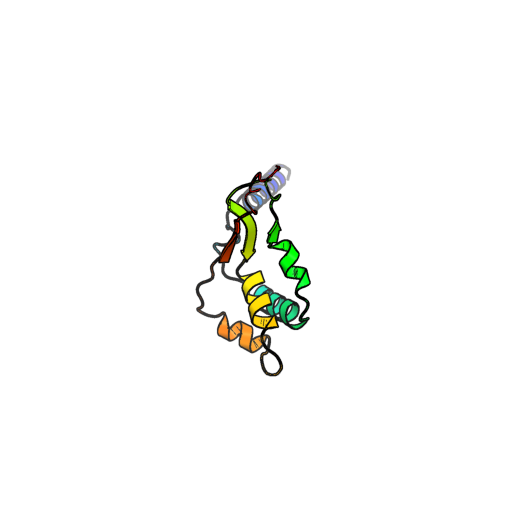00 90.38 95 ASP A CA 1
ATOM 742 C C . ASP A 1 95 ? -4.793 -6.712 14.071 1.00 90.38 95 ASP A C 1
ATOM 744 O O . ASP A 1 95 ? -3.707 -7.287 14.017 1.00 90.38 95 ASP A O 1
ATOM 748 N N . GLN A 1 96 ? -4.888 -5.378 14.135 1.00 88.06 96 GLN A N 1
ATOM 749 C CA . GLN A 1 96 ? -3.721 -4.490 14.161 1.00 88.06 96 GLN A CA 1
ATOM 750 C C . GLN A 1 96 ? -2.992 -4.508 15.515 1.00 88.06 96 GLN A C 1
ATOM 752 O O . GLN A 1 96 ? -1.780 -4.281 15.577 1.00 88.06 96 GLN A O 1
ATOM 757 N N . ARG A 1 97 ? -3.692 -4.783 16.624 1.00 85.00 97 ARG A N 1
ATOM 758 C CA . ARG A 1 97 ? -3.084 -4.795 17.964 1.00 85.00 97 ARG A CA 1
ATOM 759 C C . ARG A 1 97 ? -2.052 -5.917 18.078 1.00 85.00 97 ARG A C 1
ATOM 761 O O . ARG A 1 97 ? -2.388 -7.093 18.139 1.00 85.00 97 ARG A O 1
ATOM 768 N N . GLY A 1 98 ? -0.781 -5.532 18.175 1.00 74.25 98 GLY A N 1
ATOM 769 C CA . GLY A 1 98 ? 0.343 -6.462 18.322 1.00 74.25 98 GLY A CA 1
ATOM 770 C C . GLY A 1 98 ? 0.986 -6.894 17.002 1.00 74.25 98 GLY A C 1
ATOM 771 O O . GLY A 1 98 ? 1.960 -7.644 17.034 1.00 74.25 98 GLY A O 1
ATOM 772 N N . GLN A 1 99 ? 0.498 -6.402 15.859 1.00 81.12 99 GLN A N 1
ATOM 773 C CA . GLN A 1 99 ? 1.210 -6.515 14.587 1.00 81.12 99 GLN A CA 1
ATOM 774 C C . GLN A 1 99 ? 2.373 -5.522 14.561 1.00 81.12 99 GLN A C 1
ATOM 776 O O . GLN A 1 99 ? 2.222 -4.351 14.912 1.00 81.12 99 GLN A O 1
ATOM 781 N N . GLN A 1 100 ? 3.541 -5.983 14.117 1.00 83.12 100 GLN A N 1
ATOM 782 C CA . GLN A 1 100 ? 4.639 -5.079 13.809 1.00 83.12 100 GLN A CA 1
ATOM 783 C C . GLN A 1 100 ? 4.334 -4.376 12.488 1.00 83.12 100 GLN A C 1
ATOM 785 O O . GLN A 1 100 ? 4.165 -5.018 11.452 1.00 83.12 100 GLN A O 1
ATOM 790 N N . GLU A 1 101 ? 4.292 -3.051 12.520 1.00 87.75 101 GLU A N 1
ATOM 791 C CA . GLU A 1 101 ? 4.079 -2.253 11.323 1.00 87.75 101 GLU A CA 1
ATOM 792 C C . GLU A 1 101 ? 5.364 -2.145 10.504 1.00 87.75 101 GLU A C 1
ATOM 794 O O . GLU A 1 101 ? 6.468 -2.009 11.033 1.00 87.75 101 GLU A O 1
ATOM 799 N N . PHE A 1 102 ? 5.223 -2.220 9.186 1.00 89.81 102 PHE A N 1
ATOM 800 C CA . PHE A 1 102 ? 6.334 -2.097 8.253 1.00 89.81 102 PHE A CA 1
ATOM 801 C C . PHE A 1 102 ? 5.875 -1.383 6.991 1.00 89.81 102 PHE A C 1
ATOM 803 O O . PHE A 1 102 ? 4.686 -1.302 6.694 1.00 89.81 102 PHE A O 1
ATOM 810 N N . VAL A 1 103 ? 6.832 -0.887 6.219 1.00 93.19 103 VAL A N 1
ATOM 811 C CA . VAL A 1 103 ? 6.593 -0.391 4.865 1.00 93.19 103 VAL A CA 1
ATOM 812 C C . VAL A 1 103 ? 6.837 -1.525 3.878 1.00 93.19 103 VAL A C 1
ATOM 814 O O . VAL A 1 103 ? 7.867 -2.196 3.944 1.00 93.19 103 VAL A O 1
ATOM 817 N N . LYS A 1 104 ? 5.930 -1.705 2.915 1.00 95.19 104 LYS A N 1
ATOM 818 C CA . LYS A 1 104 ? 6.114 -2.659 1.818 1.00 95.19 104 LYS A CA 1
ATOM 819 C C . LYS A 1 104 ? 6.546 -1.936 0.549 1.00 95.19 104 LYS A C 1
ATOM 821 O O . LYS A 1 104 ? 5.804 -1.112 0.021 1.00 95.19 104 LYS A O 1
ATOM 826 N N . ILE A 1 105 ? 7.715 -2.295 0.024 1.00 97.44 105 ILE A N 1
ATOM 827 C CA . ILE A 1 105 ? 8.215 -1.790 -1.259 1.00 97.44 105 ILE A CA 1
ATOM 828 C C . ILE A 1 105 ? 8.154 -2.917 -2.288 1.00 97.44 105 ILE A C 1
ATOM 830 O O . ILE A 1 105 ? 8.685 -3.999 -2.056 1.00 97.44 105 ILE A O 1
ATOM 834 N N . THR A 1 106 ? 7.503 -2.667 -3.423 1.00 97.88 106 THR A N 1
ATOM 835 C CA . THR A 1 106 ? 7.461 -3.589 -4.567 1.00 97.88 106 THR A CA 1
ATOM 836 C C . THR A 1 106 ? 8.083 -2.904 -5.774 1.00 97.88 106 THR A C 1
ATOM 838 O O . THR A 1 106 ? 7.690 -1.794 -6.125 1.00 97.88 106 THR A O 1
ATOM 841 N N . ILE A 1 107 ? 9.065 -3.552 -6.396 1.00 97.44 107 ILE A N 1
ATOM 842 C CA . ILE A 1 107 ? 9.759 -3.048 -7.584 1.00 97.44 107 ILE A CA 1
ATOM 843 C C . ILE A 1 107 ? 9.435 -3.992 -8.735 1.00 97.44 107 ILE A C 1
ATOM 845 O O . ILE A 1 107 ? 9.776 -5.173 -8.676 1.00 97.44 107 ILE A O 1
ATOM 849 N N . GLU A 1 108 ? 8.797 -3.477 -9.781 1.00 97.50 108 GLU A N 1
ATOM 850 C CA . GLU A 1 108 ? 8.501 -4.255 -10.983 1.00 97.50 108 GLU A CA 1
ATOM 851 C C . GLU A 1 108 ? 9.545 -3.969 -12.057 1.00 97.50 108 GLU A C 1
ATOM 853 O O . GLU A 1 108 ? 9.778 -2.816 -12.428 1.00 97.50 108 GLU A O 1
ATOM 858 N N . ILE A 1 109 ? 10.171 -5.025 -12.572 1.00 95.81 109 ILE A N 1
ATOM 859 C CA . ILE A 1 109 ? 11.214 -4.939 -13.594 1.00 95.81 109 ILE A CA 1
ATOM 860 C C . ILE A 1 109 ? 10.733 -5.677 -14.841 1.00 95.81 109 ILE A C 1
ATOM 862 O O . ILE A 1 109 ? 10.408 -6.860 -14.778 1.00 95.81 109 ILE A O 1
ATOM 866 N N . TYR A 1 110 ? 10.739 -4.990 -15.985 1.00 94.69 110 TYR A N 1
ATOM 867 C CA . TYR A 1 110 ? 10.401 -5.575 -17.284 1.00 94.69 110 TYR A CA 1
ATOM 868 C C . TYR A 1 110 ? 11.574 -5.501 -18.259 1.00 94.69 110 TYR A C 1
ATOM 870 O O . TYR A 1 110 ? 12.391 -4.576 -18.230 1.00 94.69 110 TYR A O 1
ATOM 878 N N . LEU A 1 111 ? 11.610 -6.452 -19.192 1.00 92.25 111 LEU A N 1
ATOM 879 C CA . LEU A 1 111 ? 12.528 -6.440 -20.324 1.00 92.25 111 LEU A CA 1
ATOM 880 C C . LEU A 1 111 ? 11.859 -5.772 -21.526 1.00 92.25 111 LEU A C 1
ATOM 882 O O . LEU A 1 111 ? 10.741 -6.112 -21.909 1.00 92.25 111 LEU A O 1
ATOM 886 N N . THR A 1 112 ? 12.546 -4.819 -22.144 1.00 88.62 112 THR A N 1
ATOM 887 C CA . THR A 1 112 ? 12.108 -4.284 -23.434 1.00 88.62 112 THR A CA 1
ATOM 888 C C . THR A 1 112 ? 12.591 -5.189 -24.564 1.00 88.62 112 THR A C 1
ATOM 890 O O . THR A 1 112 ? 13.705 -5.713 -24.505 1.00 88.62 112 THR A O 1
ATOM 893 N N . ASN A 1 113 ? 11.746 -5.411 -25.580 1.00 80.81 113 ASN A N 1
ATOM 894 C CA . ASN A 1 113 ? 12.123 -6.237 -26.724 1.00 80.81 113 ASN A CA 1
ATOM 895 C C . ASN A 1 113 ? 13.413 -5.703 -27.345 1.00 80.81 113 ASN A C 1
ATOM 897 O O . ASN A 1 113 ? 13.510 -4.530 -27.705 1.00 80.81 113 ASN A O 1
ATOM 901 N N . ILE A 1 114 ? 14.392 -6.591 -27.491 1.0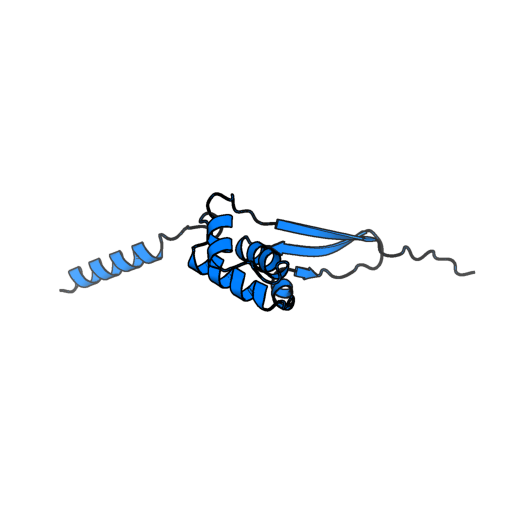0 62.16 114 ILE A N 1
ATOM 902 C CA . ILE A 1 114 ? 15.576 -6.325 -28.293 1.00 62.16 114 ILE A CA 1
ATOM 903 C C . ILE A 1 114 ? 15.060 -6.221 -29.725 1.00 62.16 114 ILE A C 1
ATOM 905 O O . ILE A 1 114 ? 14.507 -7.191 -30.246 1.00 62.16 114 ILE A O 1
ATOM 909 N N . LEU A 1 115 ? 15.197 -5.057 -30.359 1.00 60.75 115 LEU A N 1
ATOM 910 C CA . LEU A 1 115 ? 15.034 -4.965 -31.804 1.00 60.75 115 LEU A CA 1
ATOM 911 C C . LEU A 1 115 ? 16.069 -5.920 -32.412 1.00 60.75 115 LEU A C 1
ATOM 913 O O . LEU A 1 115 ? 17.248 -5.579 -32.511 1.00 60.75 115 LEU A O 1
ATOM 917 N N . ARG A 1 116 ? 15.657 -7.142 -32.778 1.00 54.56 116 ARG A N 1
ATOM 918 C CA . ARG A 1 116 ? 16.407 -7.938 -33.746 1.00 54.56 116 ARG A CA 1
ATOM 919 C C . ARG A 1 116 ? 16.372 -7.106 -35.015 1.00 54.56 116 ARG A C 1
ATOM 921 O O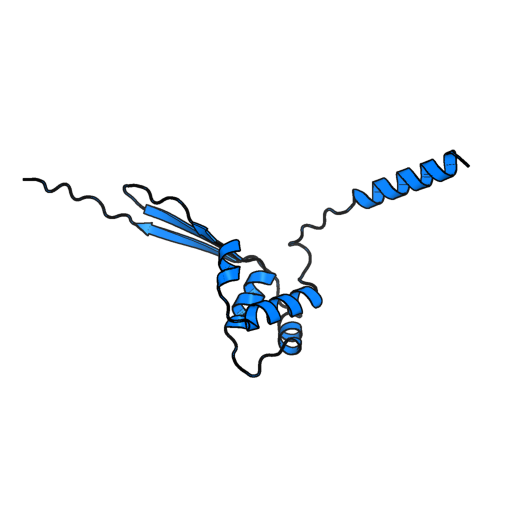 . ARG A 1 116 ? 15.357 -7.074 -35.699 1.00 54.56 116 ARG A O 1
ATOM 928 N N . ARG A 1 117 ? 17.460 -6.384 -35.274 1.00 52.69 117 ARG A N 1
ATOM 929 C CA . ARG A 1 117 ? 17.735 -5.805 -36.582 1.00 52.69 117 ARG A CA 1
ATOM 930 C C . ARG A 1 117 ? 17.873 -6.978 -37.545 1.00 52.69 117 ARG A C 1
ATOM 932 O O . ARG A 1 117 ? 18.942 -7.560 -37.674 1.00 52.69 117 ARG A O 1
ATOM 939 N N . HIS A 1 118 ? 16.749 -7.366 -38.117 1.00 52.91 118 HIS A N 1
ATOM 940 C CA . HIS A 1 118 ? 16.671 -8.154 -39.325 1.00 52.91 118 HIS A CA 1
ATOM 941 C C . HIS A 1 118 ? 16.012 -7.215 -40.323 1.00 52.91 118 HIS A C 1
ATOM 943 O O . HIS A 1 118 ? 14.792 -7.155 -40.392 1.00 52.91 118 HIS A O 1
ATOM 949 N N . ASP A 1 119 ? 16.834 -6.432 -41.012 1.00 47.75 119 ASP A N 1
ATOM 950 C CA . ASP A 1 119 ? 16.430 -5.822 -42.270 1.00 47.75 119 ASP A CA 1
ATOM 951 C C . ASP A 1 119 ? 17.354 -6.408 -43.356 1.00 47.75 119 ASP A C 1
ATOM 953 O O . ASP A 1 119 ? 18.542 -6.604 -43.068 1.00 47.75 119 ASP A O 1
ATOM 957 N N . PRO 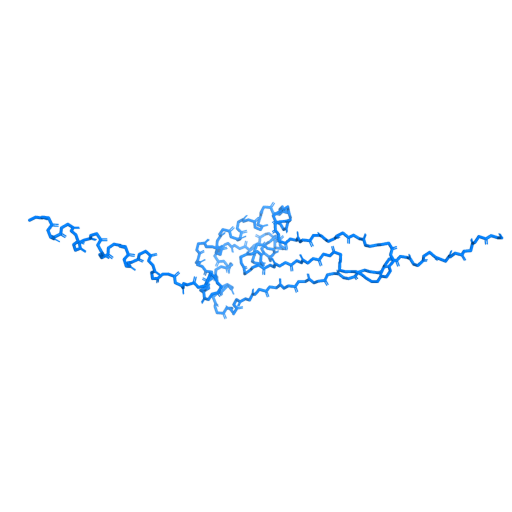A 1 120 ? 16.781 -6.804 -44.508 1.00 56.34 120 PRO A N 1
ATOM 958 C CA . PRO A 1 120 ? 17.396 -7.646 -45.540 1.00 56.34 120 PRO A CA 1
ATOM 959 C C . PRO A 1 120 ? 18.535 -6.984 -46.323 1.00 56.34 120 PRO A C 1
ATOM 961 O O . PRO A 1 120 ? 18.572 -5.736 -46.407 1.00 56.34 120 PRO A O 1
#